Protein AF-A0AAP8JVM5-F1 (afdb_monomer_lite)

pLDDT: mean 82.03, std 15.54, range [35.31, 97.25]

Organism: NCBI:txid155322

Sequence (172 aa):
MKTTQEATTTKKEKELALKIAEAMLNGDIPALMLAQAEYNEYKERPIEATKKQPRERLLEKYCACCGKMKYTTDFHKKEASRDGLQYCCKPCNLRARNNNKHTLIVSVEVDGKEIDHRYCKICEDLKPLDEFPSSGRGGKKAQCKPCYNKKIRKSKAMKKALAAKRDNGNVS

Secondary structure (DSSP, 8-state):
----------HHHHHHHHHHHHHHHHT-HHHHHHHHHHHHHHHHS-HHHHS--------EEE-TTT--EEEGGGEEE-TTSTTSEEEEEHHHHHHHHS-STTT-EEEEEETTEEEEEEE-TTT--EEEGGGSPB-SSS-B-SS-HHHHHHHHHHHHHHHHHHHHHHHHTS--

InterPro domains:
  IPR024630 Stc1 domain [PF12898] (99-148)

Structure (mmCIF, N/CA/C/O backbone):
data_AF-A0AAP8JVM5-F1
#
_entry.id   AF-A0AAP8JVM5-F1
#
loop_
_atom_site.group_PDB
_atom_site.id
_atom_site.type_symbol
_atom_site.label_atom_id
_atom_site.label_alt_id
_atom_site.label_comp_id
_atom_site.label_asym_id
_atom_site.label_entity_id
_atom_site.label_seq_id
_atom_site.pdbx_PDB_ins_code
_atom_site.Cartn_x
_atom_site.Cartn_y
_atom_site.Cartn_z
_atom_site.occupancy
_atom_site.B_iso_or_equiv
_atom_site.auth_seq_id
_atom_site.auth_comp_id
_atom_site.auth_asym_id
_atom_site.auth_atom_id
_atom_site.pdbx_PDB_model_num
ATOM 1 N N . MET A 1 1 ? 23.980 -13.202 26.547 1.00 37.91 1 MET A N 1
ATOM 2 C CA . MET A 1 1 ? 23.629 -12.210 27.588 1.00 37.91 1 MET A CA 1
ATOM 3 C C . MET A 1 1 ? 22.218 -11.721 27.300 1.00 37.91 1 MET A C 1
ATOM 5 O O . MET A 1 1 ? 21.994 -11.146 26.245 1.00 37.91 1 MET A O 1
ATOM 9 N N . LYS A 1 2 ? 21.246 -12.093 28.142 1.00 35.31 2 LYS A N 1
ATOM 10 C CA . LYS A 1 2 ? 19.833 -11.724 27.968 1.00 35.31 2 LYS A CA 1
ATOM 11 C C . LYS A 1 2 ? 19.653 -10.312 28.523 1.00 35.31 2 LYS A C 1
ATOM 13 O O . LYS A 1 2 ? 19.745 -10.125 29.728 1.00 35.31 2 LYS A O 1
ATOM 18 N N . THR A 1 3 ? 19.451 -9.330 27.654 1.00 37.16 3 THR A N 1
ATOM 19 C CA . THR A 1 3 ? 19.023 -7.984 28.050 1.00 37.16 3 THR A CA 1
ATOM 20 C C . THR A 1 3 ? 17.599 -8.068 28.585 1.00 37.16 3 THR A C 1
ATOM 22 O O . THR A 1 3 ? 16.657 -8.325 27.835 1.00 37.16 3 THR A O 1
ATOM 25 N N . THR A 1 4 ? 17.468 -7.908 29.897 1.00 38.44 4 THR A N 1
ATOM 26 C CA . THR A 1 4 ? 16.213 -7.735 30.625 1.00 38.44 4 THR A CA 1
ATOM 27 C C . THR A 1 4 ? 15.515 -6.475 30.125 1.00 38.44 4 THR A C 1
ATOM 29 O O . THR A 1 4 ? 16.027 -5.371 30.281 1.00 38.44 4 THR A O 1
ATOM 32 N N . GLN A 1 5 ? 14.357 -6.641 29.486 1.00 40.72 5 GLN A N 1
ATOM 33 C CA . GLN A 1 5 ? 13.433 -5.537 29.252 1.00 40.72 5 GLN A CA 1
ATOM 34 C C . GLN A 1 5 ? 12.745 -5.245 30.587 1.00 40.72 5 GLN A C 1
ATOM 36 O O . GLN A 1 5 ? 11.980 -6.072 31.081 1.00 40.72 5 GLN A O 1
ATOM 41 N N . GLU A 1 6 ? 13.058 -4.107 31.201 1.00 43.12 6 GLU A N 1
ATOM 42 C CA . GLU A 1 6 ? 12.339 -3.625 32.379 1.00 43.12 6 GLU A CA 1
ATOM 43 C C . GLU A 1 6 ? 10.888 -3.322 31.979 1.00 43.12 6 GLU A C 1
ATOM 45 O O . GLU A 1 6 ? 10.608 -2.428 31.176 1.00 43.12 6 GLU A O 1
ATOM 50 N N . ALA A 1 7 ? 9.956 -4.122 32.497 1.00 50.31 7 ALA A N 1
ATOM 51 C CA . ALA A 1 7 ? 8.532 -3.954 32.259 1.00 50.31 7 ALA A CA 1
ATOM 52 C C . ALA A 1 7 ? 8.044 -2.678 32.962 1.00 50.31 7 ALA A C 1
ATOM 54 O O . ALA A 1 7 ? 8.058 -2.575 34.189 1.00 50.31 7 ALA A O 1
ATOM 55 N N . THR A 1 8 ? 7.594 -1.697 32.182 1.00 50.06 8 THR A N 1
ATOM 56 C CA . THR A 1 8 ? 6.947 -0.492 32.705 1.00 50.06 8 THR A CA 1
ATOM 57 C C . THR A 1 8 ? 5.548 -0.855 33.211 1.00 50.06 8 THR A C 1
ATOM 59 O O . THR A 1 8 ? 4.590 -0.927 32.450 1.00 50.06 8 THR A O 1
ATOM 62 N N . THR A 1 9 ? 5.427 -1.132 34.510 1.00 63.12 9 THR A N 1
ATOM 63 C CA . THR A 1 9 ? 4.143 -1.465 35.149 1.00 63.12 9 THR A CA 1
ATOM 64 C C . THR A 1 9 ? 3.222 -0.245 35.202 1.00 63.12 9 THR A C 1
ATOM 66 O O . THR A 1 9 ? 3.611 0.851 35.626 1.00 63.12 9 THR A O 1
ATOM 69 N N . THR A 1 10 ? 1.981 -0.428 34.756 1.00 79.25 10 THR A N 1
ATOM 70 C CA . THR A 1 10 ? 0.949 0.615 34.719 1.00 79.25 10 THR A CA 1
ATOM 71 C C . THR A 1 10 ? 0.517 1.020 36.134 1.00 79.25 10 THR A C 1
ATOM 73 O O . THR A 1 10 ? 0.623 0.245 37.084 1.00 79.25 10 THR A O 1
ATOM 76 N N . LYS A 1 11 ? -0.014 2.242 36.301 1.00 84.25 11 LYS A N 1
ATOM 77 C CA . LYS A 1 11 ? -0.499 2.743 37.607 1.00 84.25 11 LYS A CA 1
ATOM 78 C C . LYS A 1 11 ? -1.504 1.783 38.261 1.00 84.25 11 LYS A C 1
ATOM 80 O O . LYS A 1 11 ? -1.421 1.546 39.460 1.00 84.25 11 LYS A O 1
ATOM 85 N N . LYS A 1 12 ? -2.405 1.208 37.458 1.00 82.69 12 LYS A N 1
ATOM 86 C CA . LYS A 1 12 ? -3.431 0.270 37.921 1.00 82.69 12 LYS A CA 1
ATOM 87 C C . LYS A 1 12 ? -2.848 -1.090 38.328 1.00 82.69 12 LYS A C 1
ATOM 89 O O . LYS A 1 12 ? -3.305 -1.658 39.308 1.00 82.69 12 LYS A O 1
ATOM 94 N N . GLU A 1 13 ? -1.803 -1.576 37.656 1.00 83.81 13 GLU A N 1
ATOM 95 C CA . GLU A 1 13 ? -1.095 -2.798 38.082 1.00 83.81 13 GLU A CA 1
ATOM 96 C C . GLU A 1 13 ? -0.386 -2.615 39.419 1.00 83.81 13 GLU A C 1
ATOM 98 O O . GLU A 1 13 ? -0.430 -3.514 40.252 1.00 83.81 13 GLU A O 1
ATOM 103 N N . LYS A 1 14 ? 0.241 -1.452 39.641 1.00 88.31 14 LYS A N 1
ATOM 104 C CA . LYS A 1 14 ? 0.914 -1.143 40.912 1.00 88.31 14 LYS A CA 1
ATOM 105 C C . LYS A 1 14 ? -0.072 -1.067 42.077 1.00 88.31 14 LYS A C 1
ATOM 107 O O . LYS A 1 14 ? 0.204 -1.608 43.138 1.00 88.31 14 LYS A O 1
ATOM 112 N N . GLU A 1 15 ? -1.219 -0.426 41.863 1.00 90.81 15 GLU A N 1
ATOM 113 C CA . GLU A 1 15 ? -2.288 -0.320 42.863 1.00 90.81 15 GLU A CA 1
ATOM 114 C C . GLU A 1 15 ? -2.846 -1.697 43.248 1.00 90.81 15 GLU A C 1
ATOM 116 O O . GLU A 1 15 ? -3.042 -1.999 44.420 1.00 90.81 15 GLU A O 1
ATOM 121 N N . LEU A 1 16 ? -3.052 -2.560 42.259 1.00 89.31 16 LEU A N 1
ATOM 122 C CA . LEU A 1 16 ? -3.632 -3.879 42.465 1.00 89.31 16 LEU A CA 1
ATOM 123 C C . LEU A 1 16 ? -2.639 -4.859 43.107 1.00 89.31 16 LEU A C 1
ATOM 125 O O . LEU A 1 16 ? -3.013 -5.637 43.979 1.00 89.31 16 LEU A O 1
ATOM 129 N N . ALA A 1 17 ? -1.356 -4.760 42.744 1.00 88.25 17 ALA A N 1
ATOM 130 C CA . ALA A 1 17 ? -0.279 -5.481 43.418 1.00 88.25 17 ALA A CA 1
ATOM 131 C C . ALA A 1 17 ? -0.118 -5.046 44.886 1.00 88.25 17 ALA A C 1
ATOM 133 O O . ALA A 1 17 ? 0.154 -5.888 45.741 1.00 88.25 17 ALA A O 1
ATOM 134 N N . LEU A 1 18 ? -0.325 -3.758 45.188 1.00 91.25 18 LEU A N 1
ATOM 135 C CA . LEU A 1 18 ? -0.302 -3.246 46.559 1.00 91.25 18 LEU A CA 1
ATOM 136 C C . LEU A 1 18 ? -1.457 -3.819 47.395 1.00 91.25 18 LEU A C 1
ATOM 138 O O . LEU A 1 18 ? -1.205 -4.325 48.482 1.00 91.25 18 LEU A O 1
ATOM 142 N N . LYS A 1 19 ? -2.685 -3.851 46.856 1.00 90.00 19 LYS A N 1
ATOM 143 C CA . LYS A 1 19 ? -3.848 -4.469 47.527 1.00 90.00 19 LYS A CA 1
ATOM 144 C C . LYS A 1 19 ? -3.626 -5.948 47.861 1.00 90.00 19 LYS A C 1
ATOM 146 O O . LYS A 1 19 ? -3.996 -6.402 48.940 1.00 90.00 19 LYS A O 1
ATOM 151 N N . ILE A 1 20 ? -3.003 -6.698 46.949 1.00 90.00 20 ILE A N 1
ATOM 152 C CA . ILE A 1 20 ? -2.642 -8.104 47.185 1.00 90.00 20 ILE A CA 1
ATOM 153 C C . ILE A 1 20 ? -1.615 -8.209 48.322 1.00 90.00 20 ILE A C 1
ATOM 155 O O . ILE A 1 20 ? -1.791 -9.024 49.226 1.00 90.00 20 ILE A O 1
ATOM 159 N N . ALA A 1 21 ? -0.568 -7.377 48.309 1.00 90.75 21 ALA A N 1
ATOM 160 C CA . ALA A 1 21 ? 0.467 -7.382 49.344 1.00 90.75 21 ALA A CA 1
ATOM 161 C C . ALA A 1 21 ? -0.085 -7.006 50.732 1.00 90.75 21 ALA A C 1
ATOM 163 O O . ALA A 1 21 ? 0.257 -7.647 51.723 1.00 90.75 21 ALA A O 1
ATOM 164 N N . GLU A 1 22 ? -0.976 -6.017 50.805 1.00 91.94 22 GLU A N 1
ATOM 165 C CA . GLU A 1 22 ? -1.662 -5.624 52.041 1.00 91.94 22 GLU A CA 1
ATOM 166 C C . GLU A 1 22 ? -2.535 -6.763 52.592 1.00 91.94 22 GLU A C 1
ATOM 168 O O . GLU A 1 22 ? -2.471 -7.066 53.783 1.00 91.94 22 GLU A O 1
ATOM 173 N N . ALA A 1 23 ? -3.290 -7.456 51.733 1.00 89.38 23 ALA A N 1
ATOM 174 C CA . ALA A 1 23 ? -4.095 -8.609 52.142 1.00 89.38 23 ALA A CA 1
ATOM 175 C C . ALA A 1 23 ? -3.234 -9.780 52.654 1.00 89.38 23 ALA A C 1
ATOM 177 O O . ALA A 1 23 ? -3.597 -10.426 53.638 1.00 89.38 23 ALA A O 1
ATOM 178 N N . MET A 1 24 ? -2.066 -10.020 52.040 1.00 89.00 24 MET A N 1
ATOM 179 C CA . MET A 1 24 ? -1.098 -11.021 52.512 1.00 89.00 24 MET A CA 1
ATOM 180 C C . MET A 1 24 ? -0.532 -10.678 53.894 1.00 89.00 24 MET A C 1
ATOM 182 O O . MET A 1 24 ? -0.424 -11.563 54.740 1.00 89.00 24 MET A O 1
ATOM 186 N N . LEU A 1 25 ? -0.186 -9.408 54.134 1.00 91.44 25 LEU A N 1
ATOM 187 C CA . LEU A 1 25 ? 0.352 -8.948 55.421 1.00 91.44 25 LEU A CA 1
ATOM 188 C C . LEU A 1 25 ? -0.686 -9.026 56.545 1.00 91.44 25 LEU A C 1
ATOM 190 O O . LEU A 1 25 ? -0.338 -9.348 57.679 1.00 91.44 25 LEU A O 1
ATOM 194 N N . ASN A 1 26 ? -1.954 -8.773 56.222 1.00 89.19 26 ASN A N 1
ATOM 195 C CA . ASN A 1 26 ? -3.051 -8.802 57.187 1.00 89.19 26 ASN A CA 1
ATOM 196 C C . ASN A 1 26 ? -3.635 -10.210 57.411 1.00 89.19 26 ASN A C 1
ATOM 198 O O . ASN A 1 26 ? -4.470 -10.384 58.296 1.00 89.19 26 ASN A O 1
ATOM 202 N N . GLY A 1 27 ? -3.219 -11.215 56.629 1.00 87.81 27 GLY A N 1
ATOM 203 C CA . GLY A 1 27 ? -3.725 -12.589 56.737 1.00 87.81 27 GLY A CA 1
ATOM 204 C C . GLY A 1 27 ? -5.201 -12.756 56.344 1.00 87.81 27 GLY A C 1
ATOM 205 O O . GLY A 1 27 ? -5.818 -13.763 56.691 1.00 87.81 27 GLY A O 1
ATOM 206 N N . ASP A 1 28 ? -5.776 -11.790 55.626 1.00 91.62 28 ASP A N 1
ATOM 207 C CA . ASP A 1 28 ? -7.176 -11.801 55.196 1.00 91.62 28 ASP A CA 1
ATOM 208 C C . ASP A 1 28 ? -7.312 -12.613 53.900 1.00 91.62 28 ASP A C 1
ATOM 210 O O . ASP A 1 28 ? -7.166 -12.106 52.785 1.00 91.62 28 ASP A O 1
ATOM 214 N N . ILE A 1 29 ? -7.541 -13.920 54.059 1.00 86.50 29 ILE A N 1
ATOM 215 C CA . ILE A 1 29 ? -7.681 -14.868 52.945 1.00 86.50 29 ILE A CA 1
ATOM 216 C C . ILE A 1 29 ? -8.837 -14.471 52.003 1.00 86.50 29 ILE A C 1
ATOM 218 O O . ILE A 1 29 ? -8.619 -14.471 50.788 1.00 86.50 29 ILE A O 1
ATOM 222 N N . PRO A 1 30 ? -10.037 -14.092 52.494 1.00 91.81 30 PRO A N 1
ATOM 223 C CA . PRO A 1 30 ? -11.096 -13.559 51.637 1.00 91.81 30 PRO A CA 1
ATOM 224 C C . PRO A 1 30 ? -10.669 -12.343 50.802 1.00 91.81 30 PRO A C 1
ATOM 226 O O . PRO A 1 30 ? -10.884 -12.333 49.586 1.00 91.81 30 PRO A O 1
ATOM 229 N N . ALA A 1 31 ? -10.031 -11.342 51.417 1.00 87.69 31 ALA A N 1
ATOM 230 C CA . ALA A 1 31 ? -9.563 -10.153 50.701 1.00 87.69 31 ALA A CA 1
ATOM 231 C C . ALA A 1 31 ? -8.462 -10.488 49.687 1.00 87.69 31 ALA A C 1
ATOM 233 O O . ALA A 1 31 ? -8.448 -9.938 48.584 1.00 87.69 31 ALA A O 1
ATOM 234 N N . LEU A 1 32 ? -7.582 -11.437 50.019 1.00 87.81 32 LEU A N 1
ATOM 235 C CA . LEU A 1 32 ? -6.539 -11.922 49.122 1.00 87.81 32 LEU A CA 1
ATOM 236 C C . LEU A 1 32 ? -7.133 -12.585 47.874 1.00 87.81 32 LEU A C 1
ATOM 238 O O . LEU A 1 32 ? -6.702 -12.289 46.759 1.00 87.81 32 LEU A O 1
ATOM 242 N N . MET A 1 33 ? -8.139 -13.450 48.043 1.00 89.06 33 MET A N 1
ATOM 243 C CA . MET A 1 33 ? -8.810 -14.112 46.920 1.00 89.06 33 MET A CA 1
ATOM 244 C C . MET A 1 33 ? -9.506 -13.103 46.001 1.00 89.06 33 MET A C 1
ATOM 246 O O . MET A 1 33 ? -9.400 -13.216 44.779 1.00 89.06 33 MET A O 1
ATOM 250 N N . LEU A 1 34 ? -10.168 -12.095 46.575 1.00 90.31 34 LEU A N 1
ATOM 251 C CA . LEU A 1 34 ? -10.826 -11.031 45.814 1.00 90.31 34 LEU A CA 1
ATOM 252 C C . LEU A 1 34 ? -9.817 -10.156 45.057 1.00 90.31 34 LEU A C 1
ATOM 254 O O . LEU A 1 34 ? -9.987 -9.921 43.861 1.00 90.31 34 LEU A O 1
ATOM 258 N N . ALA A 1 35 ? -8.739 -9.726 45.717 1.00 87.88 35 ALA A N 1
ATOM 259 C CA . ALA A 1 35 ? -7.704 -8.898 45.099 1.00 87.88 35 ALA A CA 1
ATOM 260 C C . ALA A 1 35 ? -6.954 -9.649 43.985 1.00 87.88 35 ALA A C 1
ATOM 262 O O . ALA A 1 35 ? -6.647 -9.079 42.935 1.00 87.88 35 ALA A O 1
ATOM 263 N N . GLN A 1 36 ? -6.701 -10.948 44.179 1.00 89.31 36 GLN A N 1
ATOM 264 C CA . GLN A 1 36 ? -6.076 -11.793 43.165 1.00 89.31 36 GLN A CA 1
ATOM 265 C C . GLN A 1 36 ? -7.001 -12.025 41.961 1.00 89.31 36 GLN A C 1
ATOM 267 O O . GLN A 1 36 ? -6.530 -12.005 40.822 1.00 89.31 36 GLN A O 1
ATOM 272 N N . ALA A 1 37 ? -8.307 -12.199 42.187 1.00 89.19 37 ALA A N 1
ATOM 273 C CA . ALA A 1 37 ? -9.295 -12.301 41.114 1.00 89.19 37 ALA A CA 1
ATOM 274 C C . ALA A 1 37 ? -9.377 -11.000 40.295 1.00 89.19 37 ALA A C 1
ATOM 276 O O . ALA A 1 37 ? -9.325 -11.052 39.066 1.00 89.19 37 ALA A O 1
ATOM 277 N N . GLU A 1 38 ? -9.399 -9.839 40.960 1.00 88.25 38 GLU A N 1
ATOM 278 C CA . GLU A 1 38 ? -9.396 -8.524 40.301 1.00 88.25 38 GLU A CA 1
ATOM 279 C C . GLU A 1 38 ? -8.112 -8.312 39.466 1.00 88.25 38 GLU A C 1
ATOM 281 O O . GLU A 1 38 ? -8.161 -7.775 38.353 1.00 88.25 38 GLU A O 1
ATOM 286 N N . TYR A 1 39 ? -6.958 -8.789 39.954 1.00 87.75 39 TYR A N 1
ATOM 287 C CA . TYR A 1 39 ? -5.691 -8.781 39.211 1.00 87.75 39 TYR A CA 1
ATOM 288 C C . TYR A 1 39 ? -5.709 -9.653 37.966 1.00 87.75 39 TYR A C 1
ATOM 290 O O . TYR A 1 39 ? -5.274 -9.208 36.898 1.00 87.75 39 TYR A O 1
ATOM 298 N N . ASN A 1 40 ? -6.237 -10.867 38.082 1.00 87.94 40 ASN A N 1
ATOM 299 C CA . ASN A 1 40 ? -6.337 -11.784 36.955 1.00 87.94 40 ASN A CA 1
ATOM 300 C C . ASN A 1 40 ? -7.288 -11.224 35.888 1.00 87.94 40 ASN A C 1
ATOM 302 O O . ASN A 1 40 ? -6.908 -11.147 34.723 1.00 87.94 40 ASN A O 1
ATOM 306 N N . GLU A 1 41 ? -8.452 -10.701 36.285 1.00 85.06 41 GLU A N 1
ATOM 307 C CA . GLU A 1 41 ? -9.402 -10.066 35.363 1.00 85.06 41 GLU A CA 1
ATOM 308 C C . GLU A 1 41 ? -8.788 -8.852 34.640 1.00 85.06 41 GLU A C 1
ATOM 310 O O . GLU A 1 41 ? -9.010 -8.636 33.445 1.00 85.06 41 GLU A O 1
ATOM 315 N N . TYR A 1 42 ? -7.982 -8.044 35.337 1.00 82.38 42 TYR A N 1
ATOM 316 C CA . TYR A 1 42 ? -7.278 -6.919 34.720 1.00 82.38 42 TYR A CA 1
ATOM 317 C C . TYR A 1 42 ? -6.214 -7.373 33.709 1.00 82.38 42 TYR A C 1
ATOM 319 O O . TYR A 1 42 ? -6.106 -6.777 32.634 1.00 82.38 42 TYR A O 1
ATOM 327 N N . LYS A 1 43 ? -5.439 -8.411 34.042 1.00 81.31 43 LYS A N 1
ATOM 328 C CA . LYS A 1 43 ? -4.313 -8.904 33.235 1.00 81.31 43 LYS A CA 1
ATOM 329 C C . LYS A 1 43 ? -4.754 -9.729 32.026 1.00 81.31 43 LYS A C 1
ATOM 331 O O . LYS A 1 43 ? -4.125 -9.650 30.974 1.00 81.31 43 LYS A O 1
ATOM 336 N N . GLU A 1 44 ? -5.830 -10.495 32.170 1.00 78.94 44 GLU A N 1
ATOM 337 C CA . GLU A 1 44 ? -6.419 -11.317 31.105 1.00 78.94 44 GLU A CA 1
ATOM 338 C C . GLU A 1 44 ? -7.373 -10.522 30.206 1.00 78.94 44 GLU A C 1
ATOM 340 O O . GLU A 1 44 ? -7.836 -11.024 29.180 1.00 78.94 44 GLU A O 1
ATOM 345 N N . ARG A 1 45 ? -7.646 -9.256 30.547 1.00 69.12 45 ARG A N 1
ATOM 346 C CA . ARG A 1 45 ? -8.477 -8.375 29.733 1.00 69.12 45 ARG A CA 1
ATOM 347 C C . ARG A 1 45 ? -7.906 -8.266 28.311 1.00 69.12 45 ARG A C 1
ATOM 349 O O . ARG A 1 45 ? -6.782 -7.784 28.142 1.00 69.12 45 ARG A O 1
ATOM 356 N N . PRO A 1 46 ? -8.689 -8.597 27.269 1.00 65.06 46 PRO A N 1
ATOM 357 C CA . PRO A 1 46 ? -8.248 -8.438 25.892 1.00 65.06 46 PRO A CA 1
ATOM 358 C C . PRO A 1 46 ? -7.833 -6.987 25.620 1.00 65.06 46 PRO A C 1
ATOM 360 O O . PRO A 1 46 ? -8.579 -6.051 25.914 1.00 65.06 46 PRO A O 1
ATOM 363 N N . ILE A 1 47 ? -6.664 -6.781 25.005 1.00 56.59 47 ILE A N 1
ATOM 364 C CA . ILE A 1 47 ? -6.167 -5.447 24.605 1.00 56.59 47 ILE A CA 1
ATOM 365 C C . ILE A 1 47 ? -7.166 -4.751 23.657 1.00 56.59 47 ILE A C 1
ATOM 367 O O . ILE A 1 47 ? -7.242 -3.527 23.580 1.00 56.59 47 ILE A O 1
ATOM 371 N N . GLU A 1 48 ? -7.978 -5.526 22.943 1.00 55.19 48 GLU A N 1
ATOM 372 C CA . GLU A 1 48 ? -9.065 -5.043 22.090 1.00 55.19 48 GLU A CA 1
ATOM 373 C C . GLU A 1 48 ? -10.216 -4.407 22.887 1.00 55.19 48 GLU A C 1
ATOM 375 O O . GLU A 1 48 ? -10.811 -3.444 22.410 1.00 55.19 48 GLU A O 1
ATOM 380 N N . ALA A 1 49 ? -10.469 -4.857 24.122 1.00 53.38 49 ALA A N 1
ATOM 381 C CA . ALA A 1 49 ? -11.518 -4.329 24.998 1.00 53.38 49 ALA A CA 1
ATOM 382 C C . ALA A 1 49 ? -11.128 -3.010 25.698 1.00 53.38 49 ALA A C 1
ATOM 384 O O . ALA A 1 49 ? -11.995 -2.269 26.161 1.00 53.38 49 ALA A O 1
ATOM 385 N N . THR A 1 50 ? -9.831 -2.689 25.788 1.00 54.00 50 THR A N 1
ATOM 386 C CA . THR A 1 50 ? -9.332 -1.439 26.403 1.00 54.00 50 THR A CA 1
ATOM 387 C C . THR A 1 50 ? -9.127 -0.306 25.405 1.00 54.00 50 THR A C 1
ATOM 389 O O . THR A 1 50 ? -9.040 0.861 25.802 1.00 54.00 50 THR A O 1
ATOM 392 N N . LYS A 1 51 ? -9.091 -0.609 24.103 1.00 54.25 51 LYS A N 1
ATOM 393 C CA . LYS A 1 51 ? -9.099 0.416 23.061 1.00 54.25 51 LYS A CA 1
ATOM 394 C C . LYS A 1 51 ? -10.467 1.094 23.080 1.00 54.25 51 LYS A C 1
ATOM 396 O O . LYS A 1 51 ? -11.452 0.522 22.622 1.00 54.25 51 LYS A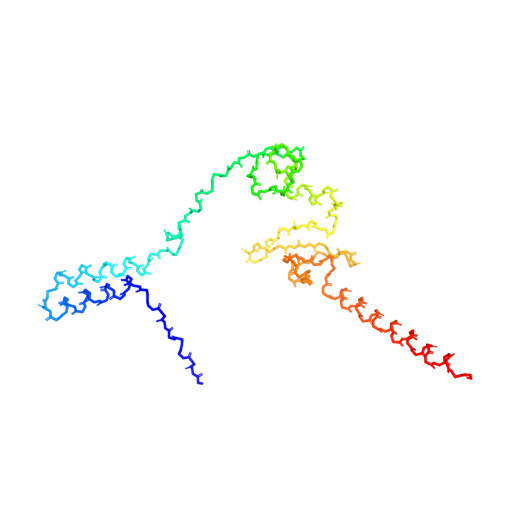 O 1
ATOM 401 N N . LYS A 1 52 ? -10.537 2.335 23.585 1.00 49.81 52 LYS A N 1
ATOM 402 C CA . LYS A 1 52 ? -11.677 3.221 23.308 1.00 49.81 52 LYS A CA 1
ATOM 403 C C . LYS A 1 52 ? -11.863 3.227 21.793 1.00 49.81 52 LYS A C 1
ATOM 405 O O . LYS A 1 52 ? -11.010 3.754 21.080 1.00 49.81 52 LYS A O 1
ATOM 410 N N . GLN A 1 53 ? -12.942 2.608 21.315 1.00 49.06 53 GLN A N 1
ATOM 411 C CA . GLN A 1 53 ? -13.332 2.703 19.916 1.00 49.06 53 GLN A CA 1
ATOM 412 C C . GLN A 1 53 ? -13.370 4.196 19.558 1.00 49.06 53 GLN A C 1
ATOM 414 O O . GLN A 1 53 ? -13.936 4.978 20.337 1.00 49.06 53 GLN A O 1
ATOM 419 N N . PRO A 1 54 ? -12.741 4.633 18.454 1.00 42.06 54 PRO A N 1
ATOM 420 C CA . PRO A 1 54 ? -12.832 6.022 18.050 1.00 42.06 54 PRO A CA 1
ATOM 421 C C . PRO A 1 54 ? -14.313 6.365 17.896 1.00 42.06 54 PRO A C 1
ATOM 423 O O . PRO A 1 54 ? -15.007 5.777 17.070 1.00 42.06 54 PRO A O 1
ATOM 426 N N . ARG A 1 55 ? -14.814 7.321 18.687 1.00 47.38 55 ARG A N 1
ATOM 427 C CA . ARG A 1 55 ? -16.122 7.949 18.452 1.00 47.38 55 ARG A CA 1
ATOM 428 C C . ARG A 1 55 ? -16.018 8.895 17.254 1.00 47.38 55 ARG A C 1
ATOM 430 O O . ARG A 1 55 ? -16.366 10.067 17.347 1.00 47.38 55 ARG A O 1
ATOM 437 N N . GLU A 1 56 ? -15.489 8.422 16.136 1.00 51.25 56 GLU A N 1
ATOM 438 C CA . GLU A 1 56 ? -15.645 9.137 14.883 1.00 51.25 56 GLU A CA 1
ATOM 439 C C . GLU A 1 56 ? -17.033 8.783 14.369 1.00 51.25 56 GLU A C 1
ATOM 441 O O . GLU A 1 56 ? -17.329 7.622 14.090 1.00 51.25 56 GLU A O 1
ATOM 446 N N . ARG A 1 57 ? -17.916 9.786 14.287 1.00 49.88 57 ARG A N 1
ATOM 447 C CA . ARG A 1 57 ? -19.116 9.669 13.460 1.00 49.88 57 ARG A CA 1
ATOM 448 C C . ARG A 1 57 ? -18.622 9.358 12.059 1.00 49.88 57 ARG A C 1
ATOM 450 O O . ARG A 1 57 ? -18.170 10.249 11.345 1.00 49.88 57 ARG A O 1
ATOM 457 N N . LEU A 1 58 ? -18.676 8.085 11.703 1.00 59.22 58 LEU A N 1
ATOM 458 C CA . LEU A 1 58 ? -18.496 7.576 10.362 1.00 59.22 58 LEU A CA 1
ATOM 459 C C . LEU A 1 58 ? -19.638 8.139 9.510 1.00 59.22 58 LEU A C 1
ATOM 461 O O . LEU A 1 58 ? -20.625 7.460 9.254 1.00 59.22 58 LEU A O 1
ATOM 465 N N . LEU A 1 59 ? -19.552 9.419 9.130 1.00 80.62 59 LEU A N 1
ATOM 466 C CA . LEU A 1 59 ? -20.472 9.977 8.151 1.00 80.62 59 LEU A CA 1
ATOM 467 C C . LEU A 1 59 ? -20.315 9.140 6.889 1.00 80.62 59 LEU A C 1
ATOM 469 O O . LEU A 1 59 ? -19.192 8.878 6.448 1.00 80.62 59 LEU A O 1
ATOM 473 N N . GLU A 1 60 ? -21.431 8.677 6.353 1.00 87.19 60 GLU A N 1
ATOM 474 C CA . GLU A 1 60 ? -21.458 7.891 5.134 1.00 87.19 60 GLU A CA 1
ATOM 475 C C . GLU A 1 60 ? -21.636 8.812 3.932 1.00 87.19 60 GLU A C 1
ATOM 477 O O . GLU A 1 60 ? -22.324 9.832 3.979 1.00 87.19 60 GLU A O 1
ATOM 482 N N . LYS A 1 61 ? -20.986 8.449 2.836 1.00 89.38 61 LYS A N 1
ATOM 483 C CA . LYS A 1 61 ? -21.007 9.165 1.576 1.00 89.38 61 LYS A CA 1
ATOM 484 C C . LYS A 1 61 ? -21.134 8.170 0.431 1.00 89.38 61 LYS A C 1
ATOM 486 O O . LYS A 1 61 ? -20.458 7.141 0.379 1.00 89.38 61 LYS A O 1
ATOM 491 N N . TYR A 1 62 ? -21.965 8.525 -0.538 1.00 93.12 62 TYR A N 1
ATOM 492 C CA . TYR A 1 62 ? -22.119 7.769 -1.770 1.00 93.12 62 TYR A CA 1
ATOM 493 C C . TYR A 1 62 ? -20.893 7.927 -2.685 1.00 93.12 62 TYR A C 1
ATOM 495 O O . TYR A 1 62 ? -20.402 9.039 -2.932 1.00 93.12 62 TYR A O 1
ATOM 503 N N . CYS A 1 63 ? -20.385 6.806 -3.203 1.00 93.50 63 CYS A N 1
ATOM 504 C CA . CYS A 1 63 ? -19.360 6.802 -4.241 1.00 93.50 63 CYS A CA 1
ATOM 505 C C . CYS A 1 63 ? -20.002 6.766 -5.631 1.00 93.50 63 CYS A C 1
ATOM 507 O O . CYS A 1 63 ? -20.519 5.728 -6.041 1.00 93.50 63 CYS A O 1
ATOM 509 N N . ALA A 1 64 ? -19.854 7.842 -6.409 1.00 89.81 64 ALA A N 1
ATOM 510 C CA . ALA A 1 64 ? -20.442 7.912 -7.751 1.00 89.81 64 ALA A CA 1
ATOM 511 C C . ALA A 1 64 ? -19.820 6.935 -8.771 1.00 89.81 64 ALA A C 1
ATOM 513 O O . ALA A 1 64 ? -20.409 6.687 -9.812 1.00 89.81 64 ALA A O 1
ATOM 514 N N . CYS A 1 65 ? -18.641 6.366 -8.491 1.00 86.25 65 CYS A N 1
ATOM 515 C CA . CYS A 1 65 ? -17.987 5.428 -9.410 1.00 86.25 65 CYS A CA 1
ATOM 516 C C . CYS A 1 65 ? -18.402 3.966 -9.210 1.00 86.25 65 CYS A C 1
ATOM 518 O O . CYS A 1 65 ? -18.473 3.230 -10.183 1.00 86.25 65 CYS A O 1
ATOM 520 N N . CYS A 1 66 ? -18.594 3.509 -7.966 1.00 86.12 66 CYS A N 1
ATOM 521 C CA . CYS A 1 66 ? -18.976 2.114 -7.695 1.00 86.12 66 CYS A CA 1
ATOM 522 C C . CYS A 1 66 ? -20.413 1.948 -7.206 1.00 86.12 66 CYS A C 1
ATOM 524 O O . CYS A 1 66 ? -20.828 0.817 -6.979 1.00 86.12 66 CYS A O 1
ATOM 526 N N . GLY A 1 67 ? -21.136 3.047 -6.990 1.00 86.94 67 GLY A N 1
ATOM 527 C CA . GLY A 1 67 ? -22.529 3.029 -6.558 1.00 86.94 67 GLY A CA 1
ATOM 528 C C . GLY A 1 67 ? -22.761 2.558 -5.123 1.00 86.94 67 GLY A C 1
ATOM 529 O O . GLY A 1 67 ? -23.884 2.230 -4.765 1.00 86.94 67 GLY A O 1
ATOM 530 N N . LYS A 1 68 ? -21.714 2.483 -4.291 1.00 86.62 68 LYS A N 1
ATOM 531 C CA . LYS A 1 68 ? -21.811 1.987 -2.907 1.00 86.62 68 LYS A CA 1
ATOM 532 C C . LYS A 1 68 ? -21.717 3.128 -1.897 1.00 86.62 68 LYS A C 1
ATOM 534 O O . LYS A 1 68 ? -20.901 4.040 -2.078 1.00 86.62 68 LYS A O 1
ATOM 539 N N . MET A 1 69 ? -22.498 3.028 -0.821 1.00 90.75 69 MET A N 1
ATOM 540 C CA . MET A 1 69 ? -22.318 3.833 0.389 1.00 90.75 69 MET A CA 1
ATOM 541 C C . MET A 1 69 ? -21.034 3.403 1.089 1.00 90.75 69 MET A C 1
ATOM 543 O O . MET A 1 69 ? -20.754 2.211 1.222 1.00 90.75 69 MET A O 1
ATOM 547 N N . LYS A 1 70 ? -20.210 4.381 1.453 1.00 88.06 70 LYS A N 1
ATOM 548 C CA . LYS A 1 70 ? -18.913 4.180 2.098 1.00 88.06 70 LYS A CA 1
ATOM 549 C C . LYS A 1 70 ? -18.704 5.234 3.163 1.00 88.06 70 LYS A C 1
ATOM 551 O O . LYS A 1 70 ? -19.307 6.299 3.105 1.00 88.06 70 LYS A O 1
ATOM 556 N N . TYR A 1 71 ? -17.796 4.991 4.089 1.00 90.12 71 TYR A N 1
ATOM 557 C CA . TYR A 1 71 ? -17.480 5.985 5.101 1.00 90.12 71 TYR A CA 1
ATOM 558 C C . TYR A 1 71 ? -16.685 7.147 4.517 1.00 90.12 71 TYR A C 1
ATOM 560 O O . TYR A 1 71 ?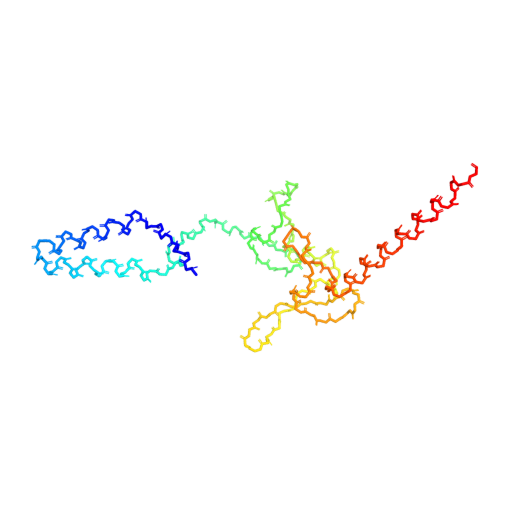 -15.905 6.972 3.587 1.00 90.12 71 TYR A O 1
ATOM 568 N N . THR A 1 72 ? -16.845 8.347 5.067 1.00 88.75 72 THR A N 1
ATOM 569 C CA . THR A 1 72 ? -16.090 9.553 4.673 1.00 88.75 72 THR A CA 1
ATOM 570 C C . THR A 1 72 ? -14.570 9.340 4.735 1.00 88.75 72 THR A C 1
ATOM 572 O O . THR A 1 72 ? -13.837 9.878 3.904 1.00 88.75 72 THR A O 1
ATOM 575 N N . THR A 1 73 ? -14.091 8.472 5.632 1.00 85.75 73 THR A N 1
ATOM 576 C CA . THR A 1 73 ? -12.692 8.019 5.725 1.00 85.75 73 THR A CA 1
ATOM 577 C C . THR A 1 73 ? -12.210 7.249 4.488 1.00 85.75 73 THR A C 1
ATOM 579 O O . THR A 1 73 ? -11.010 7.254 4.193 1.00 85.75 73 THR A O 1
ATOM 582 N N . ASP A 1 74 ? -13.115 6.656 3.706 1.00 89.44 74 ASP A N 1
ATOM 583 C CA . ASP A 1 74 ? -12.824 5.974 2.440 1.00 89.44 74 ASP A CA 1
ATOM 584 C C . ASP A 1 74 ? -12.702 6.931 1.249 1.00 89.44 74 ASP A C 1
ATOM 586 O O . ASP A 1 74 ? -12.461 6.483 0.125 1.00 89.44 74 ASP A O 1
ATOM 590 N N . PHE A 1 75 ? -12.835 8.241 1.454 1.00 92.62 75 PHE A N 1
ATOM 591 C CA . PHE A 1 75 ? -12.673 9.261 0.419 1.00 92.62 75 PHE A CA 1
ATOM 592 C C . PHE A 1 75 ? -11.399 10.075 0.676 1.00 92.62 75 PHE A C 1
ATOM 594 O O . PHE A 1 75 ? -10.925 10.210 1.803 1.00 92.62 75 PHE A O 1
ATOM 601 N N . HIS A 1 76 ? -10.773 10.589 -0.384 1.00 91.56 76 HIS A N 1
ATOM 602 C CA . HIS A 1 76 ? -9.687 11.558 -0.209 1.00 91.56 76 HIS A CA 1
ATOM 603 C C . HIS A 1 76 ? -10.272 12.937 0.099 1.00 91.56 76 HIS A C 1
ATOM 605 O O . HIS A 1 76 ? -11.321 13.287 -0.441 1.00 91.56 76 HIS A O 1
ATOM 611 N N . LYS A 1 77 ? -9.557 13.736 0.893 1.00 91.62 77 LYS A N 1
ATOM 612 C CA . LYS A 1 77 ? -9.904 15.141 1.120 1.00 91.62 77 LYS A CA 1
ATOM 613 C C . LYS A 1 77 ? -9.806 15.935 -0.186 1.00 91.62 77 LYS A C 1
ATOM 615 O O . LYS A 1 77 ? -8.890 15.719 -0.987 1.00 91.62 77 LYS A O 1
ATOM 620 N N . LYS A 1 78 ? -10.766 16.829 -0.400 1.00 92.75 78 LYS A N 1
ATOM 621 C CA . LYS A 1 78 ? -10.804 17.799 -1.495 1.00 92.75 78 LYS A CA 1
ATOM 622 C C . LYS A 1 78 ? -11.498 19.059 -0.992 1.00 92.75 78 LYS A C 1
ATOM 624 O O . LYS A 1 78 ? -12.713 19.145 -1.037 1.00 92.75 78 LYS A O 1
ATOM 629 N N . GLU A 1 79 ? -10.724 20.043 -0.559 1.00 91.50 79 GLU A N 1
ATOM 630 C CA . GLU A 1 79 ? -11.254 21.277 0.046 1.00 91.50 79 GLU A CA 1
ATOM 631 C C . GLU A 1 79 ? -12.204 22.049 -0.878 1.00 91.50 79 GLU A C 1
ATOM 633 O O . GLU A 1 79 ? -13.133 22.694 -0.417 1.00 91.50 79 GLU A O 1
ATOM 638 N N . ALA A 1 80 ? -12.021 21.922 -2.194 1.00 91.00 80 ALA A N 1
ATOM 639 C CA . ALA A 1 80 ? -12.882 22.552 -3.189 1.00 91.00 80 ALA A CA 1
ATOM 640 C C . ALA A 1 80 ? -14.271 21.895 -3.353 1.00 91.00 80 ALA A C 1
ATOM 642 O O . ALA A 1 80 ? -15.067 22.381 -4.154 1.00 91.00 80 ALA A O 1
ATOM 643 N N . SER A 1 81 ? -14.564 20.759 -2.706 1.00 89.44 81 SER A N 1
ATOM 644 C CA . SER A 1 81 ? -15.907 20.165 -2.756 1.00 89.44 81 SER A CA 1
ATOM 645 C C . SER A 1 81 ? -16.777 20.643 -1.596 1.00 89.44 81 SER A C 1
ATOM 647 O O . SER A 1 81 ? -16.285 20.988 -0.526 1.00 89.44 81 SER A O 1
ATOM 649 N N . ARG A 1 82 ? -18.100 20.604 -1.795 1.00 86.81 82 ARG A N 1
ATOM 650 C CA . ARG A 1 82 ? -19.097 21.042 -0.803 1.00 86.81 82 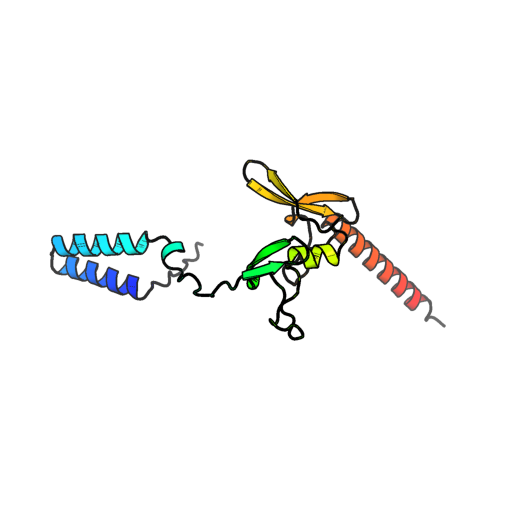ARG A CA 1
ATOM 651 C C . ARG A 1 82 ? -18.979 20.321 0.546 1.00 86.81 82 ARG A C 1
ATOM 653 O O . ARG A 1 82 ? -19.301 20.896 1.575 1.00 86.81 82 ARG A O 1
ATOM 660 N N . ASP A 1 83 ? -18.547 19.066 0.524 1.00 87.56 83 ASP A N 1
ATOM 661 C CA . ASP A 1 83 ? -18.363 18.192 1.684 1.00 87.56 83 ASP A CA 1
ATOM 662 C C . ASP A 1 83 ? -16.888 18.022 2.093 1.00 87.56 83 ASP A C 1
ATOM 664 O O . ASP A 1 83 ? -16.577 17.227 2.978 1.00 87.56 83 ASP A O 1
ATOM 668 N N . GLY A 1 84 ? -15.960 18.720 1.430 1.00 90.19 84 GLY A N 1
ATOM 669 C CA . GLY A 1 84 ? -14.523 18.582 1.661 1.00 90.19 84 GLY A CA 1
ATOM 670 C C . GLY A 1 84 ? -13.924 17.231 1.234 1.00 90.19 84 GLY A C 1
ATOM 671 O O . GLY A 1 84 ? -12.772 16.938 1.574 1.00 90.19 84 GLY A O 1
ATOM 672 N N . LEU A 1 85 ? -14.666 16.386 0.507 1.00 93.56 85 LEU A N 1
ATOM 673 C CA . LEU A 1 85 ? -14.266 15.049 0.064 1.00 93.56 85 LEU A CA 1
ATOM 674 C C . LEU A 1 85 ? -14.417 14.830 -1.450 1.00 93.56 85 LEU A C 1
ATOM 676 O O . LEU A 1 85 ? -15.231 15.421 -2.154 1.00 93.56 85 LEU A O 1
ATOM 680 N N . GLN A 1 86 ? -13.626 13.906 -1.991 1.00 93.56 86 GLN A N 1
ATOM 681 C CA . GLN A 1 86 ? -13.754 13.499 -3.391 1.00 93.56 86 GLN A CA 1
ATOM 682 C C . GLN A 1 86 ? -15.120 12.859 -3.687 1.00 93.56 86 GLN A C 1
ATOM 684 O O . GLN A 1 86 ? -15.725 12.180 -2.856 1.00 93.56 86 GLN A O 1
ATOM 689 N N . TYR A 1 87 ? -15.574 12.987 -4.936 1.00 92.44 87 TYR A N 1
ATOM 690 C CA . TYR A 1 87 ? -16.838 12.393 -5.384 1.00 92.44 87 TYR A CA 1
ATOM 691 C C . TYR A 1 87 ? -16.797 10.849 -5.439 1.00 92.44 87 TYR A C 1
ATOM 693 O O . TYR A 1 87 ? -17.838 10.197 -5.358 1.00 92.44 87 TYR A O 1
ATOM 701 N N . CYS A 1 88 ? -15.601 10.256 -5.511 1.00 91.12 88 CYS A N 1
ATOM 702 C CA . CYS A 1 88 ? -15.377 8.814 -5.556 1.00 91.12 88 CYS A CA 1
ATOM 703 C C . CYS A 1 88 ? -14.467 8.324 -4.421 1.00 91.12 88 CYS A C 1
ATOM 705 O O . CYS A 1 88 ? -13.580 9.042 -3.952 1.00 91.12 88 CYS A O 1
ATOM 707 N N . CYS A 1 89 ? -14.687 7.084 -3.977 1.00 91.44 89 CYS A N 1
ATOM 708 C CA . CYS A 1 89 ? -13.888 6.473 -2.919 1.00 91.44 89 CYS A CA 1
ATOM 709 C C . CYS A 1 89 ? -12.442 6.235 -3.380 1.00 91.44 89 CYS A C 1
ATOM 711 O O . CYS A 1 89 ? -12.174 6.102 -4.576 1.00 91.44 89 CYS A O 1
ATOM 713 N N . LYS A 1 90 ? -11.503 6.135 -2.435 1.00 88.00 90 LYS A N 1
ATOM 714 C CA . LYS A 1 90 ? -10.066 5.915 -2.675 1.00 88.00 90 LYS A CA 1
ATOM 715 C C . LYS A 1 90 ? -9.797 4.770 -3.674 1.00 88.00 90 LYS A C 1
ATOM 717 O O . LYS A 1 90 ? -9.053 5.008 -4.628 1.00 88.00 90 LYS A O 1
ATOM 722 N N . PRO A 1 91 ? -10.436 3.581 -3.571 1.00 83.12 91 PRO A N 1
ATOM 723 C CA . PRO A 1 91 ? -10.257 2.511 -4.559 1.00 83.12 91 PRO A CA 1
ATOM 724 C C . PRO A 1 91 ? -10.727 2.875 -5.974 1.00 83.12 91 PRO A C 1
ATOM 726 O O . PRO A 1 91 ? -10.127 2.444 -6.957 1.00 83.12 91 PRO A O 1
ATOM 729 N N . CYS A 1 92 ? -11.819 3.633 -6.096 1.00 85.06 92 CYS A N 1
ATOM 730 C CA . CYS A 1 92 ? -12.345 4.077 -7.387 1.00 85.06 92 CYS A CA 1
ATOM 731 C C . CYS A 1 92 ? -11.505 5.202 -7.988 1.00 85.06 92 CYS A C 1
ATOM 733 O O . CYS A 1 92 ? -11.208 5.162 -9.175 1.00 85.06 92 CYS A O 1
ATOM 735 N N . ASN A 1 93 ? -11.052 6.153 -7.171 1.00 85.94 93 ASN A N 1
ATOM 736 C CA . ASN A 1 93 ? -10.125 7.199 -7.598 1.00 85.94 93 ASN A CA 1
ATOM 737 C C . ASN A 1 93 ? -8.803 6.595 -8.107 1.00 85.94 93 ASN A C 1
ATOM 739 O O . ASN A 1 93 ? -8.245 7.061 -9.097 1.00 85.94 93 ASN A O 1
ATOM 743 N N . LEU A 1 94 ? -8.320 5.521 -7.469 1.00 74.44 94 LEU A N 1
ATOM 744 C CA . LEU A 1 94 ? -7.142 4.788 -7.936 1.00 74.44 94 LEU A CA 1
ATOM 745 C C . LEU A 1 94 ? -7.400 4.069 -9.273 1.00 74.44 94 LEU A C 1
ATOM 747 O O . LEU A 1 94 ? -6.568 4.158 -10.172 1.00 74.44 94 LEU A O 1
ATOM 751 N N . ARG A 1 95 ? -8.569 3.425 -9.422 1.00 69.19 95 ARG A N 1
ATOM 752 C CA . ARG A 1 95 ? -9.032 2.796 -10.677 1.00 69.19 95 ARG A CA 1
ATOM 753 C C . ARG A 1 95 ? -9.227 3.782 -11.830 1.00 69.19 95 ARG A C 1
ATOM 755 O O . ARG A 1 95 ? -9.000 3.424 -12.973 1.00 69.19 95 ARG A O 1
ATOM 762 N N . ALA A 1 96 ? -9.663 5.007 -11.553 1.00 63.69 96 ALA A N 1
ATOM 763 C CA . ALA A 1 96 ? -9.867 6.019 -12.587 1.00 63.69 96 ALA A CA 1
ATOM 764 C C . ALA A 1 96 ? -8.535 6.589 -13.103 1.00 63.69 96 ALA A C 1
ATOM 766 O O . ALA A 1 96 ? -8.413 6.930 -14.274 1.00 63.69 96 ALA A O 1
ATOM 767 N N . ARG A 1 97 ? -7.518 6.682 -12.235 1.00 63.00 97 ARG A N 1
ATOM 768 C CA . ARG A 1 97 ? -6.185 7.203 -12.592 1.00 63.00 97 ARG A CA 1
ATOM 769 C C . ARG A 1 97 ? -5.292 6.163 -13.257 1.00 63.00 97 ARG A C 1
ATOM 771 O O . ARG A 1 97 ? -4.379 6.515 -13.999 1.00 63.00 97 ARG A O 1
ATOM 778 N N . ASN A 1 98 ? -5.549 4.893 -12.974 1.00 60.88 98 ASN A N 1
ATOM 779 C CA . ASN A 1 98 ? -4.750 3.782 -13.441 1.00 60.88 98 ASN A CA 1
ATOM 780 C C . ASN A 1 98 ? -5.719 2.769 -14.047 1.00 60.88 98 ASN A C 1
ATOM 782 O O . ASN A 1 98 ? -6.573 2.262 -13.331 1.00 60.88 98 ASN A O 1
ATOM 786 N N . ASN A 1 99 ? -5.517 2.349 -15.294 1.00 63.94 99 ASN A N 1
ATOM 787 C CA . ASN A 1 99 ? -6.217 1.229 -15.953 1.00 63.94 99 ASN A CA 1
ATOM 788 C C . ASN A 1 99 ? -6.081 -0.132 -15.225 1.00 63.94 99 ASN A C 1
ATOM 790 O O . ASN A 1 99 ? -6.445 -1.172 -15.757 1.00 63.94 99 ASN A O 1
ATOM 794 N N . ASN A 1 100 ? -5.543 -0.122 -14.003 1.00 63.41 100 ASN A N 1
ATOM 795 C CA . ASN A 1 100 ? -5.452 -1.169 -13.001 1.00 63.41 100 ASN A CA 1
ATOM 796 C C . ASN A 1 100 ? -4.771 -2.471 -13.417 1.00 63.41 100 ASN A C 1
ATOM 798 O O . ASN A 1 100 ? -4.471 -3.271 -12.538 1.00 63.41 100 ASN A O 1
ATOM 802 N N . LYS A 1 101 ? -4.383 -2.620 -14.688 1.00 66.75 101 LYS A N 1
ATOM 803 C CA . LYS A 1 101 ? -3.689 -3.789 -15.240 1.00 66.75 101 LYS A CA 1
ATOM 804 C C . LYS A 1 101 ? -2.509 -4.239 -14.375 1.00 66.75 101 LYS A C 1
ATOM 806 O O . LYS A 1 101 ? -2.338 -5.421 -14.126 1.00 66.75 101 LYS A O 1
ATOM 811 N N . HIS A 1 102 ? -1.730 -3.285 -13.859 1.00 67.44 102 HIS A N 1
ATOM 812 C CA . HIS A 1 102 ? -0.563 -3.569 -13.016 1.00 67.44 102 HIS A CA 1
ATOM 813 C C . HIS A 1 102 ? -0.628 -2.909 -11.637 1.00 67.44 102 HIS A C 1
ATOM 815 O O . HIS A 1 102 ? 0.414 -2.785 -10.997 1.00 67.44 102 HIS A O 1
ATOM 821 N N . THR A 1 103 ? -1.789 -2.404 -11.199 1.00 72.62 103 THR A N 1
ATOM 822 C CA . THR A 1 103 ? -1.991 -1.808 -9.856 1.00 72.62 103 THR A CA 1
ATOM 823 C C . THR A 1 103 ? -3.126 -2.437 -9.065 1.00 72.62 103 THR A C 1
ATOM 825 O O . THR A 1 103 ? -3.245 -2.130 -7.882 1.00 72.62 103 THR A O 1
ATOM 828 N N . LEU A 1 104 ? -3.907 -3.323 -9.685 1.00 80.94 104 LEU A N 1
ATOM 829 C CA . LEU A 1 104 ? -4.875 -4.156 -8.993 1.00 80.94 104 LEU A CA 1
ATOM 830 C C . LEU A 1 104 ? -4.157 -5.050 -7.975 1.00 80.94 104 LEU A C 1
ATOM 832 O O . LEU A 1 104 ? -3.167 -5.705 -8.312 1.00 80.94 104 LEU A O 1
ATOM 836 N N . ILE A 1 105 ? -4.653 -5.019 -6.740 1.00 84.94 105 ILE A N 1
ATOM 837 C CA . ILE A 1 105 ? -4.278 -5.953 -5.683 1.00 84.94 105 ILE A CA 1
ATOM 838 C C . ILE A 1 105 ? -5.292 -7.093 -5.737 1.00 84.94 105 ILE A C 1
ATOM 840 O O . ILE A 1 105 ? -6.496 -6.835 -5.769 1.00 84.94 105 ILE A O 1
ATOM 844 N N . VAL A 1 106 ? -4.789 -8.319 -5.815 1.00 85.31 106 VAL A N 1
ATOM 845 C CA . VAL A 1 106 ? -5.559 -9.562 -5.847 1.00 85.31 106 VAL A CA 1
ATOM 846 C C . VAL A 1 106 ? -5.182 -10.339 -4.596 1.00 85.31 106 VAL A C 1
ATOM 848 O O . VAL A 1 106 ? -4.017 -10.689 -4.437 1.00 85.31 106 VAL A O 1
ATOM 851 N N . SER A 1 107 ? -6.130 -10.583 -3.704 1.00 85.12 107 SER A N 1
ATOM 852 C CA . SER A 1 107 ? -5.905 -11.409 -2.517 1.00 85.12 107 SER A CA 1
ATOM 853 C C . SER A 1 107 ? -6.016 -12.879 -2.926 1.00 85.12 107 SER A C 1
ATOM 855 O O . SER A 1 107 ? -6.985 -13.263 -3.581 1.00 85.12 107 SER A O 1
ATOM 857 N N . VAL A 1 108 ? -4.990 -13.674 -2.625 1.00 85.69 108 VAL A N 1
ATOM 858 C CA . VAL A 1 108 ? -4.918 -15.107 -2.947 1.00 85.69 108 VAL A CA 1
ATOM 859 C C . VAL A 1 108 ? -4.689 -15.862 -1.648 1.00 85.69 108 VAL A C 1
ATOM 861 O O . VAL A 1 108 ? -3.784 -15.517 -0.887 1.00 85.69 108 VAL A O 1
ATOM 864 N N . GLU A 1 109 ? -5.498 -16.884 -1.402 1.00 87.50 109 GLU A N 1
ATOM 865 C CA . GLU A 1 109 ? -5.300 -17.800 -0.285 1.00 87.50 109 GLU A CA 1
ATOM 866 C C . GLU A 1 109 ? -4.163 -18.772 -0.612 1.00 87.50 109 GLU A C 1
ATOM 868 O O . GLU A 1 109 ? -4.232 -19.537 -1.574 1.00 87.50 109 GLU A O 1
ATOM 873 N N . VAL A 1 110 ? -3.098 -18.726 0.187 1.00 82.00 110 VAL A N 1
ATOM 874 C CA . VAL A 1 110 ? -1.968 -19.657 0.116 1.00 82.00 110 VAL A CA 1
ATOM 875 C C . VAL A 1 110 ? -1.789 -20.244 1.512 1.00 82.00 110 VAL A C 1
ATOM 877 O O . VAL A 1 110 ? -1.617 -19.499 2.476 1.00 82.00 110 VAL A O 1
ATOM 880 N N . ASP A 1 111 ? -1.889 -21.568 1.638 1.00 84.00 111 ASP A N 1
ATOM 881 C CA . ASP A 1 111 ? -1.760 -22.297 2.911 1.00 84.00 111 ASP A CA 1
ATOM 882 C C . ASP A 1 111 ? -2.718 -21.805 4.018 1.00 84.00 111 ASP A C 1
ATOM 884 O O . ASP A 1 111 ? -2.347 -21.685 5.188 1.00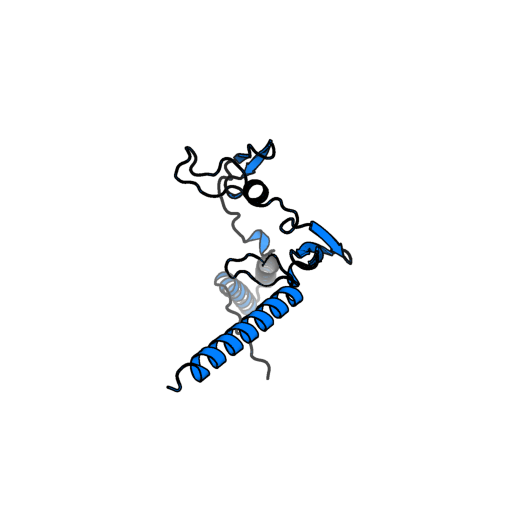 84.00 111 ASP A O 1
ATOM 888 N N . GLY A 1 112 ? -3.955 -21.459 3.641 1.00 84.00 112 GLY A N 1
ATOM 889 C CA . GLY A 1 112 ? -4.974 -20.940 4.563 1.00 84.00 112 GLY A CA 1
ATOM 890 C C . GLY A 1 112 ? -4.732 -19.502 5.037 1.00 84.00 112 GLY A C 1
ATOM 891 O O . GLY A 1 112 ? -5.383 -19.050 5.978 1.00 84.00 112 GLY A O 1
ATOM 892 N N . LYS A 1 113 ? -3.795 -18.775 4.413 1.00 81.25 113 LYS A N 1
ATOM 893 C CA . LYS A 1 113 ? -3.535 -17.354 4.674 1.00 81.25 113 LYS A CA 1
ATOM 894 C C . LYS A 1 113 ? -3.864 -16.522 3.444 1.00 81.25 113 LYS A C 1
ATOM 896 O O . LYS A 1 113 ? -3.361 -16.788 2.355 1.00 81.25 113 LYS A O 1
ATOM 901 N N . GLU A 1 114 ? -4.651 -15.471 3.633 1.00 84.06 114 GLU A N 1
ATOM 902 C CA . GLU A 1 114 ? -4.882 -14.466 2.599 1.00 84.06 114 GLU A CA 1
ATOM 903 C C . GLU A 1 114 ? -3.627 -13.604 2.426 1.00 84.06 114 GLU A C 1
ATOM 905 O O . GLU A 1 114 ? -3.221 -12.864 3.326 1.00 84.06 114 GLU A O 1
ATOM 910 N N . ILE A 1 115 ? -2.993 -13.710 1.259 1.00 88.69 115 ILE A N 1
ATOM 911 C CA . ILE A 1 115 ? -1.834 -12.899 0.895 1.00 88.69 115 ILE A CA 1
ATOM 912 C C . ILE A 1 115 ? -2.208 -12.017 -0.289 1.00 88.69 115 ILE A C 1
ATOM 914 O O . ILE A 1 115 ? -2.684 -12.475 -1.331 1.00 88.69 115 ILE A O 1
ATOM 918 N N . ASP A 1 116 ? -1.919 -10.730 -0.164 1.00 87.88 116 ASP A N 1
ATOM 919 C CA . ASP A 1 116 ? -2.127 -9.774 -1.238 1.00 87.88 116 ASP A CA 1
ATOM 920 C C . ASP A 1 116 ? -1.046 -9.892 -2.322 1.00 87.88 116 ASP A C 1
ATOM 922 O O . ASP A 1 116 ? 0.159 -9.787 -2.067 1.00 87.88 116 ASP A O 1
ATOM 926 N N . HIS A 1 117 ? -1.492 -10.036 -3.565 1.00 91.00 117 HIS A N 1
ATOM 927 C CA . HIS A 1 117 ? -0.676 -10.157 -4.766 1.00 91.00 117 HIS A CA 1
ATOM 928 C C . HIS A 1 117 ? -0.948 -9.020 -5.752 1.00 91.00 117 HIS A C 1
ATOM 930 O O . HIS A 1 117 ? -1.968 -8.333 -5.698 1.00 91.00 117 HIS A O 1
ATOM 936 N N . ARG A 1 118 ? -0.024 -8.805 -6.692 1.00 89.94 118 ARG A N 1
ATOM 937 C CA . ARG A 1 118 ? -0.221 -7.905 -7.839 1.00 89.94 118 ARG A CA 1
ATOM 938 C C . ARG A 1 118 ? 0.662 -8.293 -9.018 1.00 89.94 118 ARG A C 1
ATOM 940 O O . ARG A 1 118 ? 1.732 -8.875 -8.843 1.00 89.94 118 ARG A O 1
ATOM 947 N N . TYR A 1 119 ? 0.265 -7.865 -10.211 1.00 92.38 119 TYR A N 1
ATOM 948 C CA . TYR A 1 119 ? 1.067 -8.038 -11.419 1.00 92.38 119 TYR A CA 1
ATOM 949 C C . TYR A 1 119 ? 2.246 -7.059 -11.489 1.00 92.38 119 TYR A C 1
ATOM 951 O O . TYR A 1 119 ? 2.120 -5.854 -11.219 1.00 92.38 119 TYR A O 1
ATOM 959 N N . CYS A 1 120 ? 3.413 -7.561 -11.891 1.00 93.19 120 CYS A N 1
ATOM 960 C CA . CYS A 1 120 ? 4.567 -6.727 -12.210 1.00 93.19 120 CYS A CA 1
ATOM 961 C C . CYS A 1 120 ? 4.352 -5.971 -13.528 1.00 93.19 120 CYS A C 1
ATOM 963 O O . CYS A 1 120 ? 4.010 -6.560 -14.541 1.00 93.19 120 CYS A O 1
ATOM 965 N N . LYS A 1 121 ? 4.643 -4.666 -13.566 1.00 91.19 121 LYS A N 1
ATOM 966 C CA . LYS A 1 121 ? 4.556 -3.860 -14.802 1.00 91.19 121 LYS A CA 1
ATOM 967 C C . LYS A 1 121 ? 5.599 -4.234 -15.874 1.00 91.19 121 LYS A C 1
ATOM 969 O O . LYS A 1 121 ? 5.504 -3.757 -16.995 1.00 91.19 121 LYS A O 1
ATOM 974 N N . ILE A 1 122 ? 6.644 -4.986 -15.519 1.00 93.50 122 ILE A N 1
ATOM 975 C CA . ILE A 1 122 ? 7.762 -5.295 -16.430 1.00 93.50 122 ILE A CA 1
ATOM 976 C C . ILE A 1 122 ? 7.739 -6.748 -16.894 1.00 93.50 122 ILE A C 1
ATOM 978 O O . ILE A 1 122 ? 7.842 -6.977 -18.088 1.00 93.50 122 ILE A O 1
ATOM 982 N N . CYS A 1 123 ? 7.649 -7.707 -15.969 1.00 94.38 123 CYS A N 1
ATOM 983 C CA . CYS A 1 123 ? 7.603 -9.130 -16.318 1.00 94.38 123 CYS A CA 1
ATOM 984 C C . CYS A 1 123 ? 6.182 -9.695 -16.390 1.00 94.38 123 CYS A C 1
ATOM 986 O O . CYS A 1 123 ? 6.032 -10.843 -16.756 1.00 94.38 123 CYS A O 1
ATOM 988 N N . GLU A 1 124 ? 5.160 -8.914 -16.029 1.00 92.06 124 GLU A N 1
ATOM 989 C CA . GLU A 1 124 ? 3.748 -9.328 -16.044 1.00 92.06 124 GLU A CA 1
ATOM 990 C C . GLU A 1 124 ? 3.391 -10.539 -15.163 1.00 92.06 124 GLU A C 1
ATOM 992 O O . GLU A 1 124 ? 2.232 -10.927 -15.130 1.00 92.06 124 GLU A O 1
ATOM 997 N N . ASP A 1 125 ? 4.318 -11.048 -14.348 1.00 93.94 125 ASP A N 1
ATOM 998 C CA . ASP A 1 125 ? 4.028 -12.102 -13.367 1.00 93.94 125 ASP A CA 1
ATOM 999 C C . ASP A 1 125 ? 3.191 -11.593 -12.184 1.00 93.94 125 ASP A C 1
ATOM 1001 O O . ASP A 1 125 ? 3.414 -10.479 -11.680 1.00 93.94 125 ASP A O 1
ATOM 1005 N N . LEU A 1 126 ? 2.283 -12.444 -11.692 1.00 92.94 126 LEU A N 1
ATOM 1006 C CA . LEU A 1 126 ? 1.565 -12.253 -10.431 1.00 92.94 126 LEU A CA 1
ATOM 1007 C C . LEU A 1 126 ? 2.483 -12.619 -9.263 1.00 92.94 126 LEU A C 1
ATOM 1009 O O . LEU A 1 126 ? 2.996 -13.733 -9.195 1.00 92.94 126 LEU A O 1
ATOM 1013 N N . LYS A 1 127 ? 2.713 -11.673 -8.351 1.00 94.12 127 LYS A N 1
ATOM 1014 C CA . LYS A 1 127 ? 3.650 -11.848 -7.235 1.00 94.12 127 LYS A CA 1
ATOM 1015 C C . LYS A 1 127 ? 3.085 -11.274 -5.934 1.00 94.12 127 LYS A C 1
ATOM 1017 O O . LYS A 1 127 ? 2.326 -10.301 -6.005 1.00 94.12 127 LYS A O 1
ATOM 1022 N N . PRO A 1 128 ? 3.481 -11.802 -4.762 1.00 94.12 128 PRO A N 1
ATOM 1023 C CA . PRO A 1 128 ? 3.097 -11.238 -3.469 1.00 94.12 128 PRO A CA 1
ATOM 1024 C C . PRO A 1 128 ? 3.543 -9.779 -3.329 1.00 94.12 128 PRO A C 1
ATOM 1026 O O . PRO A 1 128 ? 4.598 -9.396 -3.848 1.00 94.12 128 PRO A O 1
ATOM 1029 N N . LEU A 1 129 ? 2.803 -8.957 -2.576 1.00 92.25 129 LEU A N 1
ATOM 1030 C CA . LEU A 1 129 ? 3.138 -7.543 -2.336 1.00 92.25 129 LEU A CA 1
ATOM 1031 C C . LEU A 1 129 ? 4.531 -7.327 -1.726 1.00 92.25 129 LEU A C 1
ATOM 1033 O O . LEU A 1 129 ? 5.132 -6.259 -1.898 1.00 92.25 129 LEU A O 1
ATOM 1037 N N . ASP A 1 130 ? 5.078 -8.323 -1.039 1.00 92.75 130 ASP A N 1
ATOM 1038 C CA . ASP A 1 130 ? 6.407 -8.252 -0.433 1.00 92.75 130 ASP A CA 1
ATOM 1039 C C . ASP A 1 130 ? 7.555 -8.446 -1.417 1.00 92.75 130 ASP A C 1
ATOM 1041 O O . ASP A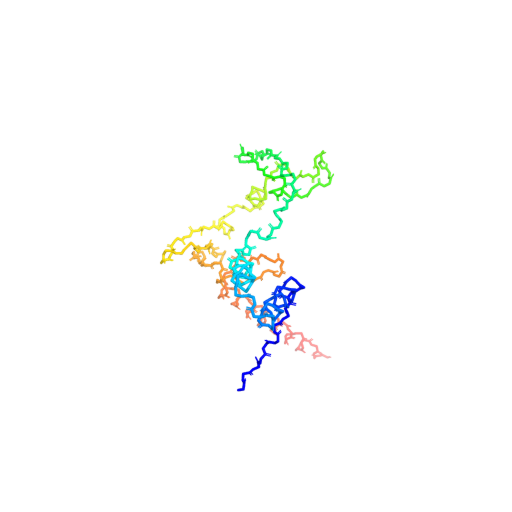 1 130 ? 8.682 -8.005 -1.157 1.00 92.75 130 ASP A O 1
ATOM 1045 N N . GLU A 1 131 ? 7.274 -8.961 -2.612 1.00 95.81 131 GLU A N 1
ATOM 1046 C CA . GLU A 1 131 ? 8.223 -8.937 -3.722 1.00 95.81 131 GLU A CA 1
ATOM 1047 C C . GLU A 1 131 ? 8.331 -7.562 -4.395 1.00 95.81 131 GLU A C 1
ATOM 1049 O O . GLU A 1 131 ? 9.168 -7.370 -5.280 1.00 95.81 131 GLU A O 1
ATOM 1054 N N . PHE A 1 132 ? 7.541 -6.571 -3.973 1.00 94.94 132 PHE A N 1
ATOM 1055 C CA . PHE A 1 132 ? 7.573 -5.217 -4.522 1.00 94.94 132 PHE A CA 1
ATOM 1056 C C . PHE A 1 132 ? 8.298 -4.249 -3.572 1.00 94.94 132 PHE A C 1
ATOM 1058 O O . PHE A 1 132 ? 8.015 -4.222 -2.371 1.00 94.94 132 PHE A O 1
ATOM 1065 N N . PRO A 1 133 ? 9.237 -3.419 -4.070 1.00 94.81 133 PRO A N 1
ATOM 1066 C CA . PRO A 1 133 ? 9.909 -2.416 -3.249 1.00 94.81 133 PRO A CA 1
ATOM 1067 C C . PRO A 1 133 ? 8.936 -1.374 -2.684 1.00 94.81 133 PRO A C 1
ATOM 1069 O O . PRO A 1 133 ? 7.952 -1.013 -3.334 1.00 94.81 133 PRO A O 1
ATOM 1072 N N . SER A 1 134 ? 9.258 -0.822 -1.513 1.00 92.19 134 SER A N 1
ATOM 1073 C CA . SER A 1 134 ? 8.519 0.304 -0.933 1.00 92.19 134 SER A CA 1
ATOM 1074 C C . SER A 1 134 ? 8.659 1.576 -1.781 1.00 92.19 134 SER A C 1
ATOM 1076 O O . SER A 1 134 ? 9.687 1.838 -2.414 1.00 92.19 134 SER A O 1
ATOM 1078 N N . SER A 1 135 ? 7.606 2.393 -1.802 1.00 88.19 135 SER A N 1
ATOM 1079 C CA . SER A 1 135 ? 7.601 3.722 -2.411 1.00 88.19 135 SER A CA 1
ATOM 1080 C C . SER A 1 135 ? 8.052 4.832 -1.457 1.00 88.19 135 SER A C 1
ATOM 1082 O O . SER A 1 135 ? 8.209 5.963 -1.917 1.00 88.19 135 SER A O 1
ATOM 1084 N N . GLY A 1 136 ? 8.252 4.526 -0.169 1.00 85.00 136 GLY A N 1
ATOM 1085 C CA . GLY A 1 136 ? 8.598 5.480 0.893 1.00 85.00 136 GLY A CA 1
ATOM 1086 C C . GLY A 1 136 ? 7.399 6.211 1.512 1.00 85.00 136 GLY A C 1
ATOM 1087 O O . GLY A 1 136 ? 7.494 6.684 2.633 1.00 85.00 136 GLY A O 1
ATOM 1088 N N . ARG A 1 137 ? 6.245 6.255 0.830 1.00 82.75 137 ARG A N 1
ATOM 1089 C CA . ARG A 1 137 ? 4.998 6.883 1.320 1.00 82.75 137 ARG A CA 1
ATOM 1090 C C . ARG A 1 137 ? 3.924 5.844 1.665 1.00 82.75 137 ARG A C 1
ATOM 1092 O O . ARG A 1 137 ? 2.764 6.011 1.309 1.00 82.75 137 ARG A O 1
ATOM 1099 N N . GLY A 1 138 ? 4.340 4.707 2.223 1.00 75.19 138 GLY A N 1
ATOM 1100 C CA . GLY A 1 138 ? 3.453 3.579 2.550 1.00 75.19 138 GLY A CA 1
ATOM 1101 C C . GLY A 1 138 ? 2.942 2.758 1.356 1.00 75.19 138 GLY A C 1
ATOM 1102 O O . GLY A 1 138 ? 2.257 1.764 1.550 1.00 75.19 138 GLY A O 1
ATOM 1103 N N . GLY A 1 139 ? 3.279 3.124 0.115 1.00 84.44 139 GLY A N 1
ATOM 1104 C CA . GLY A 1 139 ? 2.908 2.352 -1.076 1.00 84.44 139 GLY A CA 1
ATOM 1105 C C . GLY A 1 139 ? 3.984 1.356 -1.519 1.00 84.44 139 GLY A C 1
ATOM 1106 O O . GLY A 1 139 ? 5.130 1.409 -1.073 1.00 84.44 139 GLY A O 1
ATOM 1107 N N . LYS A 1 140 ? 3.643 0.494 -2.481 1.00 89.50 140 LYS A N 1
ATOM 1108 C CA . LYS A 1 140 ? 4.586 -0.398 -3.178 1.00 89.50 140 LYS A CA 1
ATOM 1109 C C . LYS A 1 140 ? 4.819 0.094 -4.614 1.00 89.50 140 LYS A C 1
ATOM 1111 O O . LYS A 1 140 ? 3.937 0.697 -5.229 1.00 89.50 140 LYS A O 1
ATOM 1116 N N . LYS A 1 141 ? 6.022 -0.106 -5.159 1.00 90.88 141 LYS A N 1
ATOM 1117 C CA . LYS A 1 141 ? 6.339 0.210 -6.566 1.00 90.88 141 LYS A CA 1
ATOM 1118 C C . LYS A 1 141 ? 5.603 -0.757 -7.504 1.00 90.88 141 LYS A C 1
ATOM 1120 O O . LYS A 1 141 ? 5.283 -1.874 -7.126 1.00 90.88 141 LYS A O 1
ATOM 1125 N N . ALA A 1 142 ? 5.404 -0.357 -8.762 1.00 90.31 142 ALA A N 1
ATOM 1126 C CA . ALA A 1 142 ? 4.698 -1.176 -9.756 1.00 90.31 142 ALA A CA 1
ATOM 1127 C C . ALA A 1 142 ? 5.521 -2.350 -10.334 1.00 90.31 142 ALA A C 1
ATOM 1129 O O . ALA A 1 142 ? 5.035 -3.100 -11.176 1.00 90.31 142 ALA A O 1
ATOM 1130 N N . GLN A 1 143 ? 6.789 -2.469 -9.944 1.00 93.88 143 GLN A N 1
ATOM 1131 C CA . GLN A 1 143 ? 7.768 -3.396 -10.509 1.00 93.88 143 GLN A CA 1
ATOM 1132 C C . GLN A 1 143 ? 8.288 -4.273 -9.376 1.00 93.88 143 GLN A C 1
ATOM 1134 O O . GLN A 1 143 ? 8.602 -3.740 -8.311 1.00 93.88 143 GLN A O 1
ATOM 1139 N N . CYS A 1 144 ? 8.400 -5.581 -9.600 1.00 96.06 144 CYS A N 1
ATOM 1140 C CA . CYS A 1 144 ? 8.984 -6.483 -8.612 1.00 96.06 144 CYS A CA 1
ATOM 1141 C C . CYS A 1 144 ? 10.465 -6.134 -8.363 1.00 96.06 144 CYS A C 1
ATOM 1143 O O . CYS A 1 144 ? 11.130 -5.505 -9.199 1.00 96.06 144 CYS A O 1
ATOM 1145 N N . LYS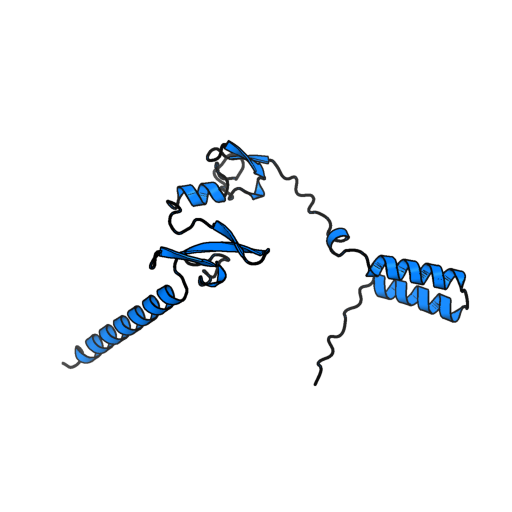 A 1 145 ? 10.994 -6.544 -7.206 1.00 97.19 145 LYS A N 1
ATOM 1146 C CA . LYS A 1 145 ? 12.385 -6.320 -6.780 1.00 97.19 145 LYS A CA 1
ATOM 1147 C C . LYS A 1 145 ? 13.406 -6.714 -7.866 1.00 97.19 145 LYS A C 1
ATOM 1149 O O . LYS A 1 145 ? 14.267 -5.880 -8.156 1.00 97.19 145 LYS A O 1
ATOM 1154 N N . PRO A 1 146 ? 13.312 -7.884 -8.535 1.00 97.00 146 PRO A N 1
ATOM 1155 C CA . PRO A 1 146 ? 14.233 -8.245 -9.619 1.00 97.00 146 PRO A CA 1
ATOM 1156 C C . PRO A 1 146 ? 14.239 -7.240 -10.779 1.00 97.00 146 PRO A C 1
ATOM 1158 O O . PRO A 1 146 ? 15.297 -6.730 -11.162 1.00 97.00 146 PRO A O 1
ATOM 1161 N N . CYS A 1 147 ? 13.060 -6.892 -11.307 1.00 97.19 147 CYS A N 1
ATOM 1162 C CA . CYS A 1 147 ? 12.931 -5.932 -12.405 1.00 97.19 147 CYS A CA 1
ATOM 1163 C C . CYS A 1 147 ? 13.426 -4.538 -12.002 1.00 97.19 147 CYS A C 1
ATOM 1165 O O . CYS A 1 147 ? 14.115 -3.869 -12.779 1.00 97.19 147 CYS A O 1
ATOM 1167 N N . TYR A 1 148 ? 13.116 -4.112 -10.776 1.00 96.12 148 TYR A N 1
ATOM 1168 C CA . TYR A 1 148 ? 13.581 -2.841 -10.235 1.00 96.12 148 TYR A CA 1
ATOM 1169 C C . TYR A 1 148 ? 15.113 -2.799 -10.131 1.00 96.12 148 TYR A C 1
ATOM 1171 O O . TYR A 1 148 ? 15.747 -1.868 -10.632 1.00 96.12 148 TYR A O 1
ATOM 1179 N N . ASN A 1 149 ? 15.730 -3.844 -9.577 1.00 96.56 149 ASN A N 1
ATOM 1180 C CA . ASN A 1 149 ? 17.183 -3.937 -9.434 1.00 96.56 149 ASN A CA 1
ATOM 1181 C C . ASN A 1 149 ? 17.893 -3.957 -10.794 1.00 96.56 149 ASN A C 1
ATOM 1183 O O . ASN A 1 149 ? 18.896 -3.260 -10.972 1.00 96.56 149 ASN A O 1
ATOM 1187 N N . LYS A 1 150 ? 17.345 -4.678 -11.783 1.00 97.25 150 LYS A N 1
ATOM 1188 C CA . LYS A 1 150 ? 17.858 -4.681 -13.165 1.00 97.25 150 LYS A CA 1
ATOM 1189 C C . LYS A 1 150 ? 17.849 -3.272 -13.768 1.00 97.25 150 LYS A C 1
ATOM 1191 O O . LYS A 1 150 ? 18.853 -2.841 -14.338 1.00 97.25 150 LYS A O 1
ATOM 1196 N N . LYS A 1 151 ? 16.758 -2.519 -13.579 1.00 95.69 151 LYS A N 1
ATOM 1197 C CA . LYS A 1 151 ? 16.652 -1.118 -14.021 1.00 95.69 151 LYS A CA 1
ATOM 1198 C C . LYS A 1 151 ? 17.707 -0.226 -13.357 1.00 95.69 151 LYS A C 1
ATOM 1200 O O . LYS A 1 151 ? 18.363 0.551 -14.050 1.00 95.69 151 LYS A O 1
ATOM 1205 N N . ILE A 1 152 ? 17.889 -0.338 -12.039 1.00 95.81 152 ILE A N 1
ATOM 1206 C CA . ILE A 1 152 ? 18.878 0.460 -11.298 1.00 95.81 152 ILE A CA 1
ATOM 1207 C C . ILE A 1 152 ? 20.302 0.161 -11.779 1.00 95.81 152 ILE A C 1
ATOM 1209 O O . ILE A 1 152 ? 21.053 1.097 -12.053 1.00 95.81 152 ILE A O 1
ATOM 1213 N N . ARG A 1 153 ? 20.662 -1.119 -11.950 1.00 96.56 153 ARG A N 1
ATOM 1214 C CA . ARG A 1 153 ? 21.976 -1.523 -12.483 1.00 96.56 153 ARG A CA 1
ATOM 1215 C C . ARG A 1 153 ? 22.224 -0.933 -13.873 1.00 96.56 153 ARG A C 1
ATOM 1217 O O . ARG A 1 153 ? 23.261 -0.309 -14.081 1.00 96.56 153 ARG A O 1
ATOM 1224 N N . LYS A 1 154 ? 21.244 -1.035 -14.782 1.00 95.94 154 LYS A N 1
ATOM 1225 C CA . LYS A 1 154 ? 21.330 -0.442 -16.128 1.00 95.94 154 LYS A CA 1
ATOM 1226 C C . LYS A 1 154 ? 21.525 1.076 -16.068 1.00 95.94 154 LYS A C 1
ATOM 1228 O O . LYS A 1 154 ? 22.384 1.608 -16.759 1.00 95.94 154 LYS A O 1
ATOM 1233 N N . SER A 1 155 ? 20.774 1.776 -15.215 1.00 96.00 155 SER A N 1
ATOM 1234 C CA . SER A 1 155 ? 20.904 3.231 -15.057 1.00 96.00 155 SER A CA 1
ATOM 1235 C C . SER A 1 155 ? 22.282 3.643 -14.530 1.00 96.00 155 SER A C 1
ATOM 1237 O O . SER A 1 155 ? 22.869 4.588 -15.053 1.00 96.00 155 SER A O 1
ATOM 1239 N N . LYS A 1 156 ? 22.826 2.918 -13.543 1.00 96.75 156 LYS A N 1
ATOM 1240 C CA . LYS A 1 156 ? 24.181 3.165 -13.025 1.00 96.75 156 LYS A CA 1
ATOM 1241 C C . LYS A 1 156 ? 25.247 2.944 -14.099 1.00 96.75 156 LYS A C 1
ATOM 1243 O O . LYS A 1 156 ? 26.112 3.798 -14.260 1.00 96.75 156 LYS A O 1
ATOM 1248 N N . ALA A 1 157 ? 25.152 1.851 -14.858 1.00 96.12 157 ALA A N 1
ATOM 1249 C CA . ALA A 1 157 ? 26.071 1.568 -15.959 1.00 96.12 157 ALA A CA 1
ATOM 1250 C C . ALA A 1 157 ? 26.032 2.671 -17.031 1.00 96.12 157 ALA A C 1
ATOM 1252 O O . ALA A 1 157 ? 27.079 3.175 -17.426 1.00 96.12 157 ALA A O 1
ATOM 1253 N N . MET A 1 158 ? 24.831 3.117 -17.423 1.00 95.25 158 MET A N 1
ATOM 1254 C CA . MET A 1 158 ? 24.665 4.226 -18.370 1.00 95.25 158 MET A CA 1
ATOM 1255 C C . MET A 1 158 ? 25.277 5.528 -17.846 1.00 95.25 158 MET A C 1
ATOM 1257 O O . MET A 1 158 ? 26.019 6.184 -18.568 1.00 95.25 158 MET A O 1
ATOM 1261 N N . LYS A 1 159 ? 25.023 5.892 -16.581 1.00 95.19 159 LYS A N 1
ATOM 1262 C CA . LYS A 1 159 ? 25.627 7.088 -15.971 1.00 95.19 159 LYS A CA 1
ATOM 1263 C C . LYS A 1 159 ? 27.154 7.014 -15.957 1.00 95.19 159 LYS A C 1
ATOM 1265 O O . LYS A 1 159 ? 27.794 8.001 -16.294 1.00 95.19 159 LYS A O 1
ATOM 1270 N N . LYS A 1 160 ? 27.725 5.852 -15.619 1.00 95.38 160 LYS A N 1
ATOM 1271 C CA . LYS A 1 160 ? 29.178 5.635 -15.633 1.00 95.38 160 LYS A CA 1
ATOM 1272 C C . LYS A 1 160 ? 29.758 5.796 -17.042 1.00 95.38 160 LYS A C 1
ATOM 1274 O O . LYS A 1 160 ? 30.759 6.480 -17.204 1.00 95.38 160 LYS A O 1
ATOM 1279 N N . ALA A 1 161 ? 29.107 5.223 -18.056 1.00 94.00 161 ALA A N 1
ATOM 1280 C CA . ALA A 1 161 ? 29.538 5.355 -19.447 1.00 94.00 161 ALA A CA 1
ATOM 1281 C C . ALA A 1 161 ? 29.460 6.807 -19.952 1.00 94.00 161 ALA A C 1
ATOM 1283 O O . ALA A 1 161 ? 30.347 7.258 -20.668 1.00 94.00 161 ALA A O 1
ATOM 1284 N N . LEU A 1 162 ? 28.419 7.550 -19.562 1.00 93.44 162 LEU A N 1
ATOM 1285 C CA . LEU A 1 162 ? 28.276 8.964 -19.916 1.00 93.44 162 LEU A CA 1
ATOM 1286 C C . LEU A 1 162 ? 29.307 9.855 -19.209 1.00 93.44 162 LEU A C 1
ATOM 1288 O O . LEU A 1 162 ? 29.795 10.794 -19.827 1.00 93.44 162 LEU A O 1
ATOM 1292 N N . ALA A 1 163 ? 29.651 9.562 -17.952 1.00 92.81 163 ALA A N 1
ATOM 1293 C CA . ALA A 1 163 ? 30.709 10.269 -17.229 1.00 92.81 163 ALA A CA 1
ATOM 1294 C C . ALA A 1 163 ? 32.080 10.042 -17.886 1.00 92.81 163 ALA A C 1
ATOM 1296 O O . ALA A 1 163 ? 32.722 11.006 -18.275 1.00 92.81 163 ALA A O 1
ATOM 1297 N N . ALA A 1 164 ? 32.445 8.786 -18.165 1.00 90.25 164 ALA A N 1
ATOM 1298 C CA . ALA A 1 164 ? 33.713 8.464 -18.827 1.00 90.25 164 ALA A CA 1
ATOM 1299 C C . ALA A 1 164 ? 33.868 9.144 -20.203 1.00 90.25 164 ALA A C 1
ATOM 1301 O O . ALA A 1 164 ? 34.956 9.570 -20.574 1.00 90.25 164 ALA A O 1
ATOM 1302 N N . LYS A 1 165 ? 32.771 9.286 -20.964 1.00 86.81 165 LYS A N 1
ATOM 1303 C CA . LYS A 1 165 ? 32.781 10.029 -22.235 1.00 86.81 165 LYS A CA 1
ATOM 1304 C C . LYS A 1 165 ? 33.015 11.530 -22.058 1.00 86.81 165 LYS A C 1
ATOM 1306 O O . LYS A 1 165 ? 33.607 12.139 -22.940 1.00 86.81 165 LYS A O 1
ATOM 1311 N N . ARG A 1 166 ? 32.531 12.124 -20.963 1.00 82.94 166 ARG A N 1
ATOM 1312 C CA . ARG A 1 166 ? 32.769 13.540 -20.644 1.00 82.94 166 ARG A CA 1
ATOM 1313 C C . ARG A 1 166 ? 34.223 13.773 -20.255 1.00 82.94 166 ARG A C 1
ATOM 1315 O O . ARG A 1 166 ? 34.823 14.710 -20.761 1.00 82.94 166 ARG A O 1
ATOM 1322 N N . ASP A 1 167 ? 34.781 12.886 -19.439 1.00 78.12 167 ASP A N 1
ATOM 1323 C CA . ASP A 1 167 ? 36.166 12.994 -18.971 1.00 78.12 167 ASP A CA 1
ATOM 1324 C C . ASP A 1 167 ? 37.163 12.839 -20.137 1.00 78.12 167 ASP A C 1
ATOM 1326 O O . ASP A 1 167 ? 38.119 13.601 -20.241 1.00 78.12 167 ASP A O 1
ATOM 1330 N N . ASN A 1 168 ? 36.884 11.935 -21.085 1.00 69.00 168 ASN A N 1
ATOM 1331 C CA . ASN A 1 168 ? 37.709 11.748 -22.288 1.00 69.00 168 ASN A CA 1
ATOM 1332 C C . ASN A 1 168 ? 37.534 12.845 -23.356 1.00 69.00 168 ASN A C 1
ATOM 1334 O O . ASN A 1 168 ? 38.369 12.957 -24.246 1.00 69.00 168 ASN A O 1
ATOM 1338 N N . GLY A 1 169 ? 36.446 13.621 -23.310 1.00 59.44 169 GLY A N 1
ATOM 1339 C CA . GLY A 1 169 ? 36.177 14.717 -24.249 1.00 59.44 169 GLY A CA 1
ATOM 1340 C C . GLY A 1 169 ? 36.729 16.074 -23.806 1.00 59.44 169 GLY A C 1
ATOM 1341 O O . GLY A 1 169 ? 36.584 17.041 -24.543 1.00 59.44 169 GLY A O 1
ATOM 1342 N N . ASN A 1 170 ? 37.328 16.153 -22.612 1.00 57.47 170 ASN A N 1
ATOM 1343 C CA . ASN A 1 170 ? 37.867 17.383 -22.023 1.00 57.47 170 ASN A CA 1
ATOM 1344 C C . ASN A 1 170 ? 39.409 17.433 -22.058 1.00 57.47 170 ASN A C 1
ATOM 1346 O O . ASN A 1 170 ? 40.019 18.238 -21.361 1.00 57.47 170 ASN A O 1
ATOM 1350 N N . VAL A 1 171 ? 40.033 16.543 -22.841 1.00 53.56 171 VAL A N 1
ATOM 1351 C CA . VAL A 1 171 ? 41.459 16.583 -23.183 1.00 53.56 171 VAL A CA 1
ATOM 1352 C C . VAL A 1 171 ? 41.573 17.275 -24.544 1.00 53.56 171 VAL A C 1
ATOM 1354 O O . VAL A 1 171 ? 41.441 16.643 -25.592 1.00 53.56 171 VAL A O 1
ATOM 1357 N N . SER A 1 172 ? 41.724 18.595 -24.533 1.00 48.00 172 SER A N 1
ATOM 1358 C CA . SER A 1 172 ? 42.143 19.424 -25.671 1.00 48.00 172 SER A CA 1
ATOM 1359 C C . SER A 1 172 ? 42.975 20.578 -25.142 1.00 48.00 172 SER A C 1
ATOM 1361 O O . SER A 1 172 ? 42.575 21.134 -24.095 1.00 48.00 172 SER A O 1
#

Radius of gyration: 28.93 Å; chains: 1; bounding box: 65×45×83 Å

Foldseek 3Di:
DDPDDDDPDDPVLVVLVVQLVVCVVVVPPVSNVVSVVVNCCVVVPPPVNPPPDPPDPQDWAAAPQPRDIGGQVQFDADCPDPVRTDSHGPVRVVVVVDVCQQPDWDFDQDPNDTFTWGAAPPPRDIDTQVQFPDPVPRDTDSHGPVVVVVVVVVVVVVVVVVVVVVVVVPPD